Protein AF-A0AAV6HI06-F1 (afdb_monomer)

Secondary structure (DSSP, 8-state):
-HHHHHHHHHHTT-HHHHHHHHHHHHHHHHHHH-TT-HHHHHHHHHHHHHHHHTT-HHHHHHHHHHHHHHHH-

Radius of gyration: 11.61 Å; Cα contacts (8 Å, |Δi|>4): 77; chains: 1; bounding box: 25×26×33 Å

Organism: NCBI:txid278164

pLDDT: mean 85.78, std 11.03, range [45.72, 95.31]

Foldseek 3Di:
DLLVVLVVCLVVVNLVVSLVSLVVQLVVCCVPVNQLDLSNLSSLQSNLVSCVVVVNNVSSVVSNVSSVVSVVD

Solvent-accessible surface area (backbone atoms only — not comparable to full-atom values): 3846 Å² total; per-residue (Å²): 117,76,73,59,56,35,54,54,26,50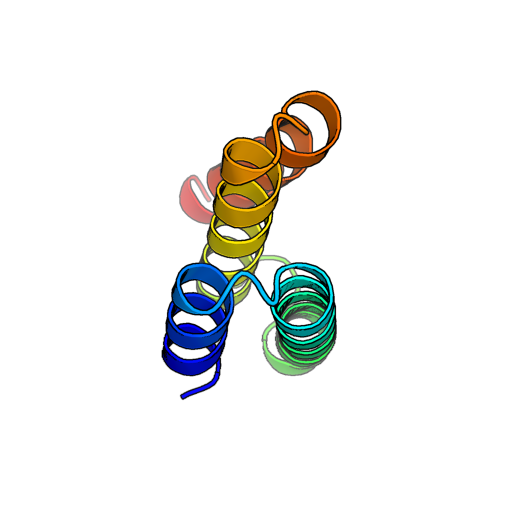,76,67,71,36,52,68,61,25,48,51,53,42,51,53,52,35,56,52,35,34,74,75,63,35,77,65,28,64,70,31,23,54,39,30,39,51,50,16,53,55,28,44,78,68,71,35,47,82,70,12,50,64,29,41,50,54,21,46,58,37,70,74,107

Sequence (73 aa):
MLNILALVYRDQNKYKEAANLLNDALAIREKTLGRDHPAVAATLNNLAVLYGKRGKYKEAEPLCKRALEIREK

InterPro domains:
  IPR002151 Kinesin light chain [PTHR45783] (1-73)
  IPR011990 Tetratricopeptide-like helical domain superfamily [G3DSA:1.25.40.10] (1-73)
  IPR011990 Tetratricopeptide-like helical domain superfamily [SSF48452] (2-71)
  IPR015792 Kinesin light chain repeat [PS01160] (24-65)
  IPR019734 Tetratricopeptide repeat [SM00028] (1-32)
  IPR019734 Tetratricopeptide repeat [SM00028] (41-73)

Structure (mmCIF, N/CA/C/O backbone):
data_AF-A0AAV6HI06-F1
#
_entry.id   AF-A0AAV6HI06-F1
#
loop_
_atom_site.group_PDB
_atom_site.id
_atom_site.type_symbol
_atom_site.label_atom_id
_atom_site.label_alt_id
_atom_site.label_comp_id
_atom_site.label_asym_id
_atom_site.label_entity_id
_atom_site.label_seq_id
_atom_site.pdbx_PDB_ins_code
_atom_site.Cartn_x
_atom_site.Cartn_y
_atom_site.Cartn_z
_atom_site.occupancy
_atom_site.B_iso_or_equiv
_atom_site.auth_seq_id
_atom_site.auth_comp_id
_atom_site.auth_asym_id
_atom_site.auth_atom_id
_atom_site.pdbx_PDB_model_num
ATOM 1 N N . MET A 1 1 ? 3.219 -15.231 -0.490 1.00 45.72 1 MET A N 1
ATOM 2 C CA . MET A 1 1 ? 3.070 -15.431 0.970 1.00 45.72 1 MET A CA 1
ATOM 3 C C . MET A 1 1 ? 2.730 -14.159 1.758 1.00 45.72 1 MET A C 1
ATOM 5 O O . MET A 1 1 ? 1.747 -14.202 2.479 1.00 45.72 1 MET A O 1
ATOM 9 N N . LEU A 1 2 ? 3.426 -13.022 1.600 1.00 53.72 2 LEU A N 1
ATOM 10 C CA . LEU A 1 2 ? 3.185 -11.798 2.409 1.00 53.72 2 LEU A CA 1
ATOM 11 C C . LEU A 1 2 ? 1.740 -11.247 2.394 1.00 53.72 2 LEU A C 1
ATOM 13 O O . LEU A 1 2 ? 1.279 -10.693 3.385 1.00 53.72 2 LEU A O 1
ATOM 17 N N . ASN A 1 3 ? 1.008 -11.439 1.292 1.00 55.38 3 ASN A N 1
ATOM 18 C CA . ASN A 1 3 ? -0.353 -10.919 1.128 1.00 55.38 3 ASN A CA 1
ATOM 19 C C . ASN A 1 3 ? -1.376 -11.573 2.088 1.00 55.38 3 ASN A C 1
ATOM 21 O O . ASN A 1 3 ? -2.278 -10.918 2.598 1.00 55.38 3 ASN A O 1
ATOM 25 N N . ILE A 1 4 ? -1.199 -12.863 2.388 1.00 59.47 4 ILE A N 1
ATOM 26 C CA . ILE A 1 4 ? -2.141 -13.629 3.219 1.00 59.47 4 ILE A CA 1
ATOM 27 C C . ILE A 1 4 ? -1.977 -13.256 4.698 1.00 59.47 4 ILE A C 1
ATOM 29 O O . ILE A 1 4 ? -2.962 -13.106 5.414 1.00 59.47 4 ILE A O 1
ATOM 33 N N . LEU A 1 5 ? -0.741 -13.019 5.147 1.00 65.94 5 LEU A N 1
ATOM 34 C CA . LEU A 1 5 ? -0.454 -12.699 6.545 1.00 65.94 5 LEU A CA 1
ATOM 35 C C . LEU A 1 5 ? -1.020 -11.329 6.963 1.00 65.94 5 LEU A C 1
ATOM 37 O O . LEU A 1 5 ? -1.549 -11.185 8.063 1.00 65.94 5 LEU A O 1
ATOM 41 N N . ALA A 1 6 ? -0.987 -10.339 6.065 1.00 66.12 6 ALA A N 1
ATOM 42 C CA . ALA A 1 6 ? -1.580 -9.025 6.316 1.00 66.12 6 ALA A CA 1
ATOM 43 C C . ALA A 1 6 ? -3.112 -9.088 6.486 1.00 66.12 6 ALA A C 1
ATOM 45 O O . ALA A 1 6 ? -3.671 -8.367 7.314 1.00 66.12 6 ALA A O 1
ATOM 46 N N . LEU A 1 7 ? -3.792 -9.979 5.751 1.00 67.88 7 LEU A N 1
ATOM 47 C CA . LEU A 1 7 ? -5.235 -10.212 5.892 1.00 67.88 7 LEU A CA 1
ATOM 48 C C . LEU A 1 7 ? -5.574 -10.905 7.218 1.00 67.88 7 LEU A C 1
ATOM 50 O O . LEU A 1 7 ? -6.543 -10.526 7.868 1.00 67.88 7 LEU A O 1
ATOM 54 N N . VAL A 1 8 ? -4.738 -11.846 7.662 1.00 73.25 8 VAL A N 1
ATOM 55 C CA . VAL A 1 8 ? -4.889 -12.500 8.971 1.00 73.25 8 VAL A CA 1
ATOM 56 C C . VAL A 1 8 ? -4.709 -11.495 10.116 1.00 73.25 8 VAL A C 1
ATOM 58 O O . VAL A 1 8 ? -5.500 -11.487 11.057 1.00 73.25 8 VAL A O 1
ATOM 61 N N . TYR A 1 9 ? -3.724 -10.593 10.036 1.00 68.94 9 TYR A N 1
ATOM 62 C CA . TYR A 1 9 ? -3.530 -9.565 11.068 1.00 68.94 9 TYR A CA 1
ATOM 63 C C . TYR A 1 9 ? -4.637 -8.511 11.104 1.00 68.94 9 TYR A C 1
ATOM 65 O O . TYR A 1 9 ? -5.000 -8.047 12.187 1.00 68.94 9 TYR A O 1
ATOM 73 N N . ARG A 1 10 ? -5.219 -8.176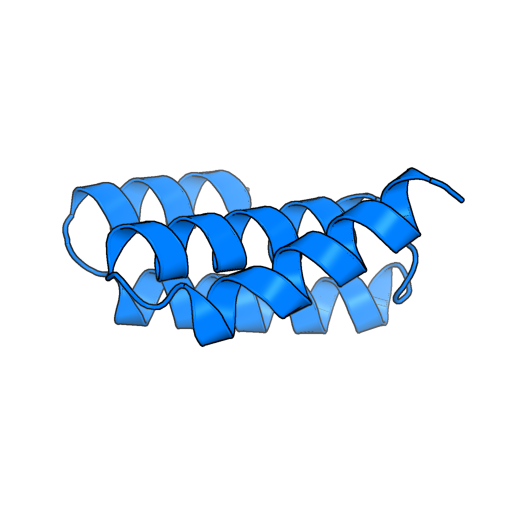 9.946 1.00 64.44 10 ARG A N 1
ATOM 74 C CA . ARG A 1 10 ? -6.419 -7.334 9.865 1.00 64.44 10 ARG A CA 1
ATOM 75 C C . ARG A 1 10 ? -7.572 -7.940 10.669 1.00 64.44 10 ARG A C 1
ATOM 77 O O . ARG A 1 10 ? -8.237 -7.215 11.400 1.00 64.44 10 ARG A O 1
ATOM 84 N N . ASP A 1 11 ? -7.776 -9.249 10.568 1.00 68.81 11 ASP A N 1
ATOM 85 C CA . ASP A 1 11 ? -8.879 -9.937 11.248 1.00 68.81 11 ASP A CA 1
ATOM 86 C C . ASP A 1 11 ? -8.600 -10.137 12.756 1.00 68.81 11 ASP A C 1
ATOM 88 O O . ASP A 1 11 ? -9.527 -10.265 13.550 1.00 68.81 11 ASP A O 1
ATOM 92 N N . GLN A 1 12 ? -7.334 -10.039 13.181 1.00 75.62 12 GLN A N 1
ATOM 93 C CA . GLN A 1 12 ? -6.914 -10.012 14.591 1.00 75.62 12 GLN A CA 1
ATOM 94 C C . GLN A 1 12 ? -6.907 -8.602 15.222 1.00 75.62 12 GLN A C 1
ATOM 96 O O . GLN A 1 12 ? -6.365 -8.433 16.313 1.00 75.62 12 GLN A O 1
ATOM 101 N N . ASN A 1 13 ? -7.447 -7.571 14.553 1.00 74.19 13 ASN A N 1
ATOM 102 C CA . ASN A 1 13 ? -7.351 -6.153 14.961 1.00 74.19 13 ASN A CA 1
ATOM 103 C C . ASN A 1 13 ? -5.907 -5.601 15.088 1.00 74.19 13 ASN A C 1
ATOM 105 O O . ASN A 1 13 ? -5.698 -4.491 15.584 1.00 74.19 13 ASN A O 1
ATOM 109 N N . LYS A 1 14 ? -4.897 -6.314 14.575 1.00 82.19 14 LYS A N 1
ATOM 110 C CA . LYS A 1 14 ? -3.477 -5.916 14.580 1.00 82.19 14 LYS A CA 1
ATOM 111 C C . LYS A 1 14 ? -3.134 -5.068 13.359 1.00 82.19 14 LYS A C 1
ATOM 113 O O . LYS A 1 14 ? -2.321 -5.423 12.504 1.00 82.19 14 LYS A O 1
ATOM 118 N N . TYR A 1 15 ? -3.822 -3.934 13.230 1.00 77.94 15 TYR A N 1
ATOM 119 C CA . TYR A 1 15 ? -3.703 -3.097 12.036 1.00 77.94 15 TYR A CA 1
ATOM 120 C C . TYR A 1 15 ? -2.340 -2.414 11.895 1.00 77.94 15 TYR A C 1
ATOM 122 O O . TYR A 1 15 ? -1.946 -2.084 10.780 1.00 77.94 15 TYR A O 1
ATOM 130 N N . LYS A 1 16 ? -1.633 -2.145 13.000 1.00 80.94 16 LYS A N 1
ATOM 131 C CA . LYS A 1 16 ? -0.305 -1.513 12.936 1.00 80.94 16 LYS A CA 1
ATOM 132 C C . LYS A 1 16 ? 0.719 -2.494 12.367 1.00 80.94 16 LYS A C 1
ATOM 134 O O . LYS A 1 16 ? 1.476 -2.142 11.473 1.00 80.94 16 LYS A O 1
ATOM 139 N N . GLU A 1 17 ? 0.676 -3.735 12.827 1.00 83.75 17 GLU A N 1
ATOM 140 C CA . GLU A 1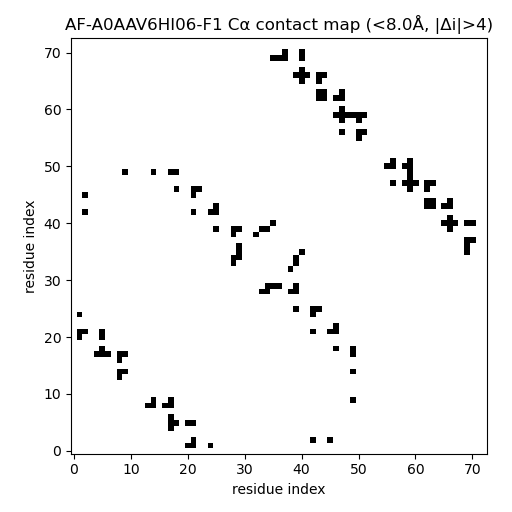 17 ? 1.535 -4.826 12.384 1.00 83.75 17 GLU A CA 1
ATOM 141 C C . GLU A 1 17 ? 1.257 -5.182 10.921 1.00 83.75 17 GLU A C 1
ATOM 143 O O . GLU A 1 17 ? 2.191 -5.313 10.131 1.00 83.75 17 GLU A O 1
ATOM 148 N N . ALA A 1 18 ? -0.022 -5.237 10.529 1.00 85.81 18 ALA A N 1
ATOM 149 C CA . ALA A 1 18 ? -0.412 -5.416 9.132 1.00 85.81 18 ALA A CA 1
ATOM 150 C C . ALA A 1 18 ? 0.124 -4.291 8.227 1.00 85.81 18 ALA A C 1
ATOM 152 O O . ALA A 1 18 ? 0.615 -4.568 7.133 1.00 85.81 18 ALA A O 1
ATOM 153 N N . ALA A 1 19 ? 0.063 -3.031 8.677 1.00 86.00 19 ALA A N 1
ATOM 154 C CA . ALA A 1 19 ? 0.561 -1.891 7.908 1.00 86.00 19 ALA A CA 1
ATOM 155 C C . ALA A 1 19 ? 2.086 -1.938 7.742 1.00 86.00 19 ALA A C 1
ATOM 157 O O . ALA A 1 19 ? 2.581 -1.722 6.639 1.00 86.00 19 ALA A O 1
ATOM 158 N N . ASN A 1 20 ? 2.821 -2.265 8.808 1.00 88.69 20 ASN A N 1
ATOM 159 C CA . ASN A 1 20 ? 4.278 -2.388 8.759 1.00 88.69 20 ASN A CA 1
ATOM 160 C C . ASN A 1 20 ? 4.710 -3.481 7.773 1.00 88.69 20 ASN A C 1
ATOM 162 O O . ASN A 1 20 ? 5.502 -3.214 6.876 1.00 88.69 20 ASN A O 1
ATOM 166 N N . LEU A 1 21 ? 4.098 -4.667 7.848 1.00 89.31 21 LEU A N 1
ATOM 167 C CA . LEU A 1 21 ? 4.400 -5.767 6.926 1.00 89.31 21 LEU A CA 1
ATOM 168 C C . LEU A 1 21 ? 4.100 -5.423 5.465 1.00 89.31 21 LEU A C 1
ATOM 170 O O . LEU A 1 21 ? 4.847 -5.816 4.570 1.00 89.31 21 LEU A O 1
ATOM 174 N N . LEU A 1 22 ? 3.004 -4.705 5.206 1.00 89.12 22 LEU A N 1
ATOM 175 C CA . LEU A 1 22 ? 2.674 -4.260 3.855 1.00 89.12 22 LEU A CA 1
ATOM 176 C C . LEU A 1 22 ? 3.650 -3.190 3.351 1.00 89.12 22 LEU A C 1
ATOM 178 O O . LEU A 1 22 ? 4.001 -3.229 2.174 1.00 89.12 22 LEU A O 1
ATOM 182 N N . ASN A 1 23 ? 4.124 -2.286 4.211 1.00 91.19 23 ASN A N 1
ATOM 183 C CA . ASN A 1 23 ? 5.145 -1.298 3.852 1.00 91.19 23 ASN A CA 1
ATOM 184 C C . ASN A 1 23 ? 6.497 -1.958 3.546 1.00 91.19 23 ASN A C 1
ATOM 186 O O . ASN A 1 23 ? 7.112 -1.637 2.529 1.00 91.19 23 ASN A O 1
ATOM 190 N N . ASP A 1 24 ? 6.921 -2.935 4.347 1.00 91.75 24 ASP A N 1
ATOM 191 C CA . ASP A 1 24 ? 8.155 -3.687 4.091 1.00 91.75 24 ASP A CA 1
ATOM 192 C C . ASP A 1 24 ? 8.052 -4.475 2.778 1.00 91.75 24 ASP A C 1
ATOM 194 O O . ASP A 1 24 ? 8.945 -4.435 1.928 1.00 91.75 24 ASP A O 1
ATOM 198 N N . ALA A 1 25 ? 6.914 -5.142 2.555 1.00 89.88 25 ALA A N 1
ATOM 199 C CA . ALA A 1 25 ? 6.642 -5.846 1.307 1.00 89.88 25 ALA A CA 1
ATOM 200 C C . ALA A 1 25 ? 6.615 -4.897 0.100 1.00 89.88 25 ALA A C 1
ATOM 202 O O . ALA A 1 25 ? 7.063 -5.279 -0.983 1.00 89.88 25 ALA A O 1
ATOM 203 N N . LEU A 1 26 ? 6.089 -3.680 0.267 1.00 92.50 26 LEU A N 1
ATOM 204 C CA . LEU A 1 26 ? 6.075 -2.653 -0.769 1.00 92.50 26 LEU A CA 1
ATOM 205 C C . LEU A 1 26 ? 7.503 -2.238 -1.122 1.00 92.50 26 LEU A C 1
ATOM 207 O O . LEU A 1 26 ? 7.865 -2.301 -2.292 1.00 92.50 26 LEU A O 1
ATOM 211 N N . ALA A 1 27 ? 8.331 -1.911 -0.128 1.00 93.38 27 ALA A N 1
ATOM 212 C CA . ALA A 1 27 ? 9.720 -1.509 -0.334 1.00 93.38 27 ALA A CA 1
ATOM 213 C C . ALA A 1 27 ? 10.543 -2.601 -1.040 1.00 93.38 27 ALA A C 1
ATOM 215 O O . ALA A 1 27 ? 11.264 -2.322 -2.000 1.00 93.38 27 ALA A O 1
ATOM 216 N N . ILE A 1 28 ? 10.391 -3.863 -0.622 1.00 92.69 28 ILE A N 1
ATOM 217 C CA . ILE A 1 28 ? 11.068 -4.999 -1.262 1.00 92.69 28 ILE A CA 1
ATOM 218 C C . ILE A 1 28 ? 10.606 -5.151 -2.715 1.00 92.69 28 ILE A C 1
ATOM 220 O O . ILE A 1 28 ? 11.437 -5.324 -3.607 1.00 92.69 28 ILE A O 1
ATOM 224 N N . ARG A 1 29 ? 9.296 -5.075 -2.980 1.00 91.50 29 ARG A N 1
ATOM 225 C CA . ARG A 1 29 ? 8.743 -5.236 -4.335 1.00 91.50 29 ARG A CA 1
ATOM 226 C C . ARG A 1 29 ? 9.124 -4.086 -5.253 1.00 91.50 29 ARG A C 1
ATOM 228 O O . ARG A 1 29 ? 9.497 -4.346 -6.388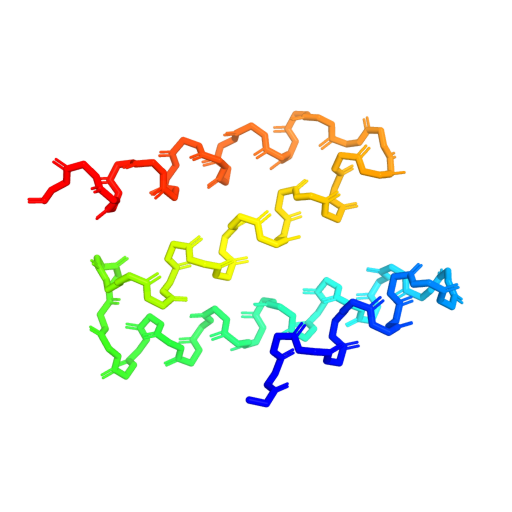 1.00 91.50 29 ARG A O 1
ATOM 235 N N . GLU A 1 30 ? 9.107 -2.850 -4.767 1.00 93.38 30 GLU A N 1
ATOM 236 C CA . GLU A 1 30 ? 9.576 -1.700 -5.543 1.00 93.38 30 GLU A CA 1
ATOM 237 C C . GLU A 1 30 ? 11.053 -1.843 -5.920 1.00 93.38 30 GLU A C 1
ATOM 239 O O . GLU A 1 30 ? 11.420 -1.548 -7.054 1.00 93.38 30 GLU A O 1
ATOM 244 N N . LYS A 1 31 ? 11.891 -2.335 -4.997 1.00 94.31 31 LYS A N 1
ATOM 245 C CA .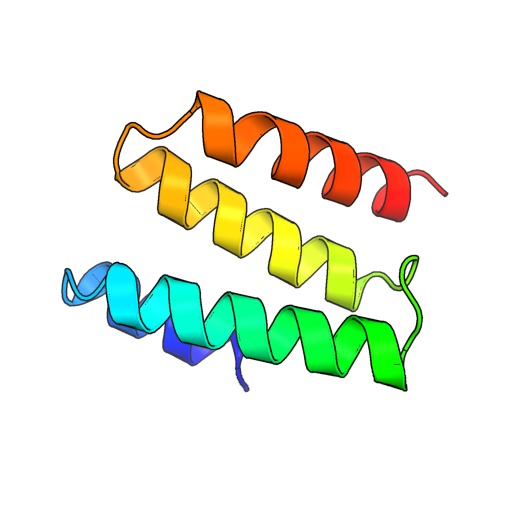 LYS A 1 31 ? 13.325 -2.526 -5.241 1.00 94.31 31 LYS A CA 1
ATOM 246 C C . LYS A 1 31 ? 13.628 -3.691 -6.187 1.00 94.31 31 LYS A C 1
ATOM 248 O O . LYS A 1 31 ? 14.571 -3.607 -6.963 1.00 94.31 31 LYS A O 1
ATOM 253 N N . THR A 1 32 ? 12.879 -4.787 -6.086 1.00 94.00 32 THR A N 1
ATOM 254 C CA . THR A 1 32 ? 13.165 -6.033 -6.825 1.00 94.00 32 THR A CA 1
ATOM 255 C C . THR A 1 32 ? 12.457 -6.120 -8.171 1.00 94.00 32 THR A C 1
ATOM 257 O O . THR A 1 32 ? 13.030 -6.646 -9.118 1.00 94.00 32 THR A O 1
ATOM 260 N N . LEU A 1 33 ? 11.224 -5.621 -8.259 1.00 92.00 33 LEU A N 1
ATOM 261 C CA . LEU A 1 33 ? 10.360 -5.752 -9.436 1.00 92.00 33 LEU A CA 1
ATOM 262 C C . LEU A 1 33 ? 10.153 -4.421 -10.168 1.00 92.00 33 LEU A C 1
ATOM 264 O O . LEU A 1 33 ? 9.653 -4.410 -11.289 1.00 92.00 33 LEU A O 1
ATOM 268 N N . GLY A 1 34 ? 10.521 -3.305 -9.539 1.00 91.56 34 GLY A N 1
ATOM 269 C CA . GLY A 1 34 ? 10.250 -1.965 -10.042 1.00 91.56 34 GLY A CA 1
ATOM 270 C C . GLY A 1 34 ? 8.902 -1.418 -9.572 1.00 91.56 34 GLY A C 1
ATOM 271 O O . GLY A 1 34 ? 8.002 -2.145 -9.146 1.00 91.56 34 GLY A O 1
ATOM 272 N N . ARG A 1 35 ? 8.770 -0.091 -9.634 1.00 90.94 35 ARG A N 1
ATOM 273 C CA . ARG A 1 35 ? 7.617 0.650 -9.096 1.00 90.94 35 ARG A CA 1
ATOM 274 C C . ARG A 1 35 ? 6.313 0.440 -9.859 1.00 90.94 35 ARG A C 1
ATOM 276 O O . ARG A 1 35 ? 5.259 0.611 -9.256 1.00 90.94 35 ARG A O 1
ATOM 283 N N . ASP A 1 36 ? 6.402 0.036 -11.121 1.00 91.75 36 ASP A N 1
ATOM 284 C CA . ASP A 1 36 ? 5.261 -0.171 -12.018 1.00 91.75 36 ASP A CA 1
ATOM 285 C C . ASP A 1 36 ? 4.860 -1.651 -12.125 1.00 91.75 36 ASP A C 1
ATOM 287 O O . ASP A 1 36 ? 4.082 -2.044 -12.986 1.00 91.75 36 ASP A O 1
ATOM 291 N N . HIS A 1 37 ? 5.395 -2.516 -11.262 1.00 92.31 37 HIS A N 1
ATOM 292 C CA . HIS A 1 37 ? 5.068 -3.933 -11.334 1.00 92.31 37 HIS A CA 1
ATOM 293 C C . HIS A 1 37 ? 3.661 -4.214 -10.763 1.00 92.31 37 HIS A C 1
ATOM 295 O O . HIS A 1 37 ? 3.337 -3.722 -9.676 1.00 92.31 37 HIS A O 1
ATOM 301 N N . PRO A 1 38 ? 2.847 -5.106 -11.363 1.00 91.00 38 PRO A N 1
ATOM 302 C CA . PRO A 1 38 ? 1.512 -5.455 -10.851 1.00 91.00 38 PRO A CA 1
ATOM 303 C C . PRO A 1 38 ? 1.492 -5.919 -9.382 1.00 91.00 38 PRO A C 1
ATOM 305 O O . PRO A 1 38 ? 0.534 -5.698 -8.640 1.00 91.00 38 PRO A O 1
ATOM 308 N N . ALA A 1 39 ? 2.582 -6.534 -8.917 1.00 90.38 39 ALA A N 1
ATOM 309 C CA . ALA A 1 39 ? 2.742 -6.923 -7.512 1.00 90.38 39 ALA A CA 1
ATOM 310 C C . ALA A 1 39 ? 2.856 -5.724 -6.545 1.00 90.38 39 ALA A C 1
ATOM 312 O O . ALA A 1 39 ? 2.469 -5.857 -5.382 1.00 90.38 39 ALA A O 1
ATOM 313 N N . VAL A 1 40 ? 3.375 -4.578 -7.001 1.00 92.38 40 VAL A N 1
ATOM 314 C CA . VAL A 1 40 ? 3.396 -3.314 -6.247 1.00 92.38 40 VAL A CA 1
ATOM 315 C C . VAL A 1 40 ? 1.977 -2.761 -6.141 1.00 92.38 40 VAL A C 1
ATOM 317 O O . VAL A 1 40 ? 1.534 -2.466 -5.032 1.00 92.38 40 VAL A O 1
ATOM 320 N N . ALA A 1 41 ? 1.220 -2.746 -7.245 1.00 93.25 41 ALA A N 1
ATOM 321 C CA . ALA A 1 41 ? -0.192 -2.352 -7.243 1.00 93.25 41 ALA A CA 1
ATOM 322 C C . ALA A 1 41 ? -1.031 -3.188 -6.267 1.00 93.25 41 ALA A C 1
ATOM 324 O O . ALA A 1 41 ? -1.814 -2.646 -5.488 1.00 93.25 41 ALA A O 1
ATOM 325 N N . ALA A 1 42 ? -0.820 -4.507 -6.248 1.00 91.56 42 ALA A N 1
ATOM 326 C CA . ALA A 1 42 ? -1.494 -5.388 -5.300 1.00 91.56 42 ALA A CA 1
ATOM 327 C C . ALA A 1 42 ? -1.185 -5.010 -3.839 1.00 91.56 42 ALA A C 1
ATOM 329 O O . ALA A 1 42 ? -2.099 -4.948 -3.019 1.00 91.56 42 ALA A O 1
ATOM 330 N N . THR A 1 43 ? 0.080 -4.717 -3.504 1.00 91.62 43 THR A N 1
ATOM 331 C CA . THR A 1 43 ? 0.454 -4.292 -2.143 1.00 91.62 43 THR A CA 1
ATOM 332 C C . THR A 1 43 ? -0.183 -2.959 -1.761 1.00 91.62 43 THR A C 1
ATOM 334 O O . THR A 1 43 ? -0.715 -2.838 -0.658 1.00 91.62 43 THR A O 1
ATOM 337 N N . LEU A 1 44 ? -0.153 -1.976 -2.667 1.00 93.62 44 LEU A N 1
ATOM 338 C CA . LEU A 1 44 ? -0.750 -0.655 -2.460 1.00 93.62 44 LEU A CA 1
ATOM 339 C C . LEU A 1 44 ? -2.256 -0.761 -2.197 1.00 93.62 44 LEU A C 1
ATOM 341 O O . LEU A 1 44 ? -2.756 -0.162 -1.247 1.00 93.62 44 LEU A O 1
ATOM 345 N N . ASN A 1 45 ? -2.957 -1.594 -2.970 1.00 92.31 45 ASN A N 1
ATOM 346 C CA . ASN A 1 45 ? -4.387 -1.825 -2.790 1.00 92.31 45 ASN A CA 1
ATOM 347 C C . ASN A 1 45 ? -4.703 -2.422 -1.406 1.00 92.31 45 ASN A C 1
ATOM 349 O O . ASN A 1 45 ? -5.631 -1.993 -0.725 1.00 92.31 45 ASN A O 1
ATOM 353 N N . ASN A 1 46 ? -3.889 -3.363 -0.925 1.00 89.75 46 ASN A N 1
ATOM 354 C CA . ASN A 1 46 ? -4.078 -3.928 0.413 1.00 89.75 46 ASN A CA 1
ATOM 355 C C . ASN A 1 46 ? -3.865 -2.902 1.531 1.00 89.75 46 ASN A C 1
ATOM 357 O O . ASN A 1 46 ? -4.599 -2.905 2.519 1.00 89.75 46 ASN A O 1
ATOM 361 N N . LEU A 1 47 ? -2.866 -2.032 1.377 1.00 91.31 47 LEU A N 1
ATOM 362 C CA . LEU A 1 47 ? -2.600 -0.927 2.299 1.00 91.31 47 LEU A CA 1
ATOM 363 C C . LEU A 1 47 ? -3.783 0.053 2.318 1.00 91.31 47 LEU A C 1
ATOM 365 O O . LEU A 1 47 ? -4.232 0.455 3.392 1.00 91.31 47 LEU A O 1
ATOM 369 N N . ALA A 1 48 ? -4.355 0.352 1.151 1.00 91.81 48 ALA A N 1
ATOM 370 C CA . ALA A 1 48 ? -5.547 1.184 1.033 1.00 91.81 48 ALA A CA 1
ATOM 371 C C . ALA A 1 48 ? -6.765 0.558 1.731 1.00 91.81 48 ALA A C 1
ATOM 373 O O . ALA A 1 48 ? -7.434 1.225 2.519 1.00 91.81 48 ALA A O 1
ATOM 374 N N . VAL A 1 49 ? -7.015 -0.739 1.523 1.00 89.19 49 VAL A N 1
ATOM 375 C CA . VAL A 1 49 ? -8.091 -1.479 2.210 1.00 89.19 49 VAL A CA 1
ATOM 376 C C . VAL A 1 49 ? -7.902 -1.446 3.727 1.00 89.19 49 VAL A C 1
ATOM 378 O O . VAL A 1 49 ? -8.865 -1.244 4.471 1.00 89.19 49 VAL A O 1
ATOM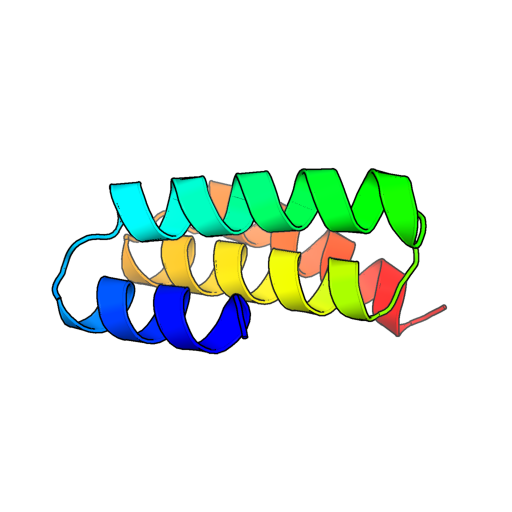 381 N N . LEU A 1 50 ? -6.667 -1.619 4.202 1.00 88.69 50 LEU A N 1
ATOM 382 C CA . LEU A 1 50 ? -6.345 -1.572 5.626 1.00 88.69 50 LEU A CA 1
ATOM 383 C C . LEU A 1 50 ? -6.637 -0.191 6.229 1.00 88.69 50 LEU A C 1
ATOM 385 O O . LEU A 1 50 ? -7.222 -0.103 7.310 1.00 88.69 50 LEU A O 1
ATOM 389 N N . TYR A 1 51 ? -6.269 0.884 5.531 1.00 89.44 51 TYR A N 1
ATOM 390 C CA . TYR A 1 51 ? -6.581 2.244 5.961 1.00 89.44 51 TYR A CA 1
ATOM 391 C C . TYR A 1 51 ? -8.081 2.549 5.894 1.00 89.44 51 TYR A C 1
ATOM 393 O O . TYR A 1 51 ? -8.623 3.102 6.852 1.00 89.44 51 TYR A O 1
ATOM 401 N N . GLY A 1 52 ? -8.781 2.100 4.850 1.00 88.31 52 GLY A N 1
ATOM 402 C CA . GLY A 1 52 ? -10.236 2.221 4.735 1.00 88.31 52 GLY A CA 1
ATOM 403 C C . GLY A 1 52 ? -10.971 1.573 5.911 1.00 88.31 52 GLY A C 1
ATOM 404 O O . GLY A 1 52 ? -11.825 2.206 6.526 1.00 88.31 52 GLY A O 1
ATOM 405 N N . LYS A 1 53 ? -10.556 0.367 6.332 1.00 85.25 53 LYS A N 1
ATOM 406 C CA . LYS A 1 53 ? -11.114 -0.298 7.528 1.00 85.25 53 LYS A CA 1
ATOM 407 C C . LYS A 1 53 ? -10.905 0.480 8.832 1.00 85.25 53 LYS A C 1
ATOM 409 O O . LYS A 1 53 ? -11.629 0.252 9.794 1.00 85.25 53 LYS A O 1
ATOM 414 N N . ARG A 1 54 ? -9.936 1.398 8.878 1.00 86.19 54 ARG A N 1
ATOM 415 C CA . ARG A 1 54 ? -9.674 2.280 10.026 1.00 86.19 54 ARG A CA 1
ATOM 416 C C . ARG A 1 54 ? -10.314 3.665 9.894 1.00 86.19 54 ARG A C 1
ATOM 418 O O . ARG A 1 54 ? -10.001 4.537 10.701 1.00 86.19 54 ARG A O 1
ATOM 425 N N . GLY A 1 55 ? -11.135 3.898 8.868 1.00 89.00 55 GLY A N 1
ATOM 426 C CA . GLY A 1 55 ? -11.700 5.217 8.561 1.00 89.00 55 GLY A CA 1
ATOM 427 C C . GLY A 1 55 ? -10.681 6.224 8.010 1.00 89.00 55 GLY A C 1
ATOM 428 O O . GLY A 1 55 ? -10.981 7.409 7.886 1.00 89.00 55 GLY A O 1
ATOM 429 N N . LYS A 1 56 ? -9.471 5.769 7.667 1.00 91.75 56 LYS A N 1
ATOM 430 C CA . LYS A 1 56 ? -8.356 6.578 7.151 1.00 91.75 56 LYS A CA 1
ATOM 431 C C . LYS A 1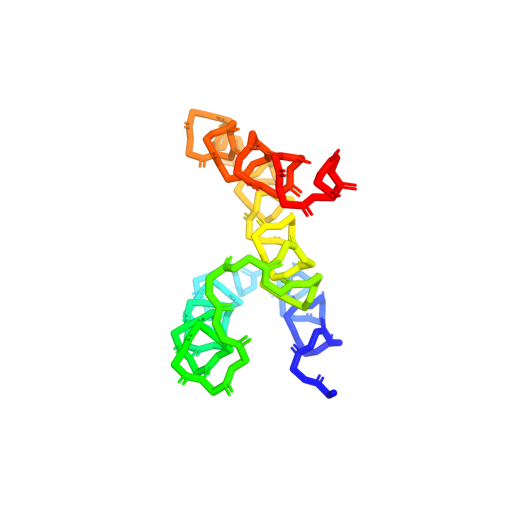 56 ? -8.434 6.710 5.631 1.00 91.75 56 LYS A C 1
ATOM 433 O O . LYS A 1 56 ? -7.542 6.294 4.895 1.00 91.75 56 LYS A O 1
ATOM 438 N N . TYR A 1 57 ? -9.553 7.236 5.143 1.00 89.94 57 TYR A N 1
ATOM 439 C CA . TYR A 1 57 ? -9.825 7.313 3.706 1.00 89.94 57 TYR A CA 1
ATOM 440 C C . TYR A 1 57 ? -8.867 8.259 2.972 1.00 89.94 57 TYR A C 1
ATOM 442 O O . TYR A 1 57 ? -8.482 7.970 1.843 1.00 89.94 57 TYR A O 1
ATOM 450 N N . LYS A 1 58 ? -8.419 9.333 3.637 1.00 93.38 58 LYS A N 1
ATOM 451 C CA . LYS A 1 58 ? -7.443 10.286 3.083 1.00 93.38 58 LYS A CA 1
ATOM 452 C C . LYS A 1 58 ? -6.089 9.632 2.810 1.00 93.38 58 LYS A C 1
ATOM 454 O O . LYS A 1 58 ? -5.428 9.979 1.841 1.00 93.38 58 LYS A O 1
ATOM 459 N N . GLU A 1 59 ? -5.683 8.679 3.646 1.00 90.38 59 GLU A N 1
ATOM 460 C CA . GLU A 1 59 ? -4.469 7.891 3.435 1.00 90.38 59 GLU A CA 1
ATOM 461 C C . GLU A 1 59 ? -4.676 6.754 2.420 1.00 90.38 59 GLU A C 1
ATOM 463 O O . GLU A 1 59 ? -3.744 6.400 1.703 1.00 90.38 59 GLU A O 1
ATOM 468 N N . ALA A 1 60 ? -5.888 6.197 2.324 1.00 92.88 60 ALA A N 1
ATOM 469 C CA . ALA A 1 60 ? -6.219 5.121 1.387 1.00 92.88 60 ALA A CA 1
ATOM 470 C C . ALA A 1 60 ? -6.324 5.591 -0.075 1.00 92.88 60 ALA A C 1
ATOM 472 O O . ALA A 1 60 ? -5.869 4.897 -0.983 1.00 92.88 60 ALA A O 1
ATOM 473 N N . GLU A 1 61 ? -6.910 6.764 -0.313 1.00 92.19 61 GLU A N 1
ATOM 474 C CA . GLU A 1 61 ? -7.15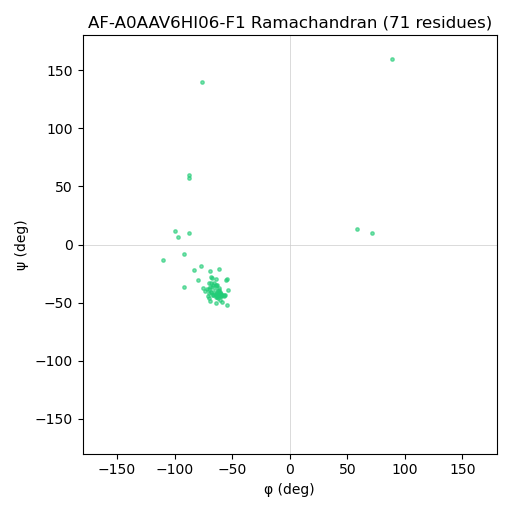6 7.302 -1.654 1.00 92.19 61 GLU A CA 1
ATOM 475 C C . GLU A 1 61 ? -5.899 7.386 -2.548 1.00 92.19 61 GLU A C 1
ATOM 477 O O . GLU A 1 61 ? -5.937 6.843 -3.658 1.00 92.19 61 GLU A O 1
ATOM 482 N N . PRO A 1 62 ? -4.768 7.989 -2.121 1.00 95.31 62 PRO A N 1
ATOM 483 C CA . PRO A 1 62 ? -3.574 8.070 -2.966 1.00 95.31 62 PRO A CA 1
ATOM 484 C C . PRO A 1 62 ? -2.972 6.692 -3.277 1.00 95.31 62 PRO A C 1
ATOM 486 O O . PRO A 1 62 ? -2.407 6.490 -4.351 1.00 95.31 62 PRO A O 1
ATOM 489 N N . LEU A 1 63 ? -3.123 5.723 -2.371 1.00 95.00 63 LEU A N 1
ATOM 490 C CA . LEU A 1 63 ? -2.650 4.355 -2.580 1.00 95.00 63 LEU A CA 1
ATOM 491 C C . LEU A 1 63 ? -3.481 3.631 -3.642 1.00 95.00 63 LEU A C 1
ATOM 493 O O . LEU A 1 63 ? -2.913 2.955 -4.498 1.00 95.00 63 LEU A O 1
ATOM 497 N N . CYS A 1 64 ? -4.806 3.808 -3.618 1.00 92.06 64 CYS A N 1
ATOM 498 C CA . CYS A 1 64 ? -5.693 3.299 -4.662 1.00 92.06 64 CYS A CA 1
ATOM 499 C C . CYS A 1 64 ? -5.384 3.927 -6.024 1.00 92.06 64 CYS A C 1
ATOM 501 O O . CYS A 1 64 ? -5.288 3.192 -7.003 1.00 92.06 64 CYS A O 1
ATOM 503 N N . LYS A 1 65 ? -5.177 5.251 -6.090 1.00 94.75 65 LYS A N 1
ATOM 504 C CA . LYS A 1 65 ? -4.828 5.945 -7.344 1.00 94.75 65 LYS A CA 1
ATOM 505 C C . LYS A 1 65 ? -3.546 5.390 -7.950 1.00 94.75 65 LYS A C 1
ATOM 507 O O . LYS A 1 65 ? -3.546 4.959 -9.095 1.00 94.75 65 LYS A O 1
ATOM 512 N N . ARG A 1 66 ? -2.489 5.276 -7.145 1.00 93.88 66 ARG A N 1
ATOM 513 C CA . ARG A 1 66 ? -1.219 4.707 -7.605 1.00 93.88 66 ARG A CA 1
ATOM 514 C C . ARG A 1 66 ? -1.355 3.243 -8.035 1.00 93.88 66 ARG A C 1
ATOM 516 O O . ARG A 1 66 ? -0.751 2.829 -9.016 1.00 93.88 66 ARG A O 1
ATOM 523 N N . ALA A 1 67 ? -2.138 2.439 -7.314 1.00 93.25 67 ALA A N 1
ATOM 524 C CA . ALA A 1 67 ? -2.396 1.055 -7.709 1.00 93.25 67 ALA A CA 1
ATOM 525 C C . ALA A 1 67 ? -3.160 0.958 -9.040 1.00 93.25 67 ALA A C 1
ATOM 527 O O . ALA A 1 67 ? -2.917 0.027 -9.807 1.00 93.25 67 ALA A O 1
ATOM 528 N N . LEU A 1 68 ? -4.075 1.895 -9.301 1.00 93.31 68 LEU A N 1
ATOM 529 C CA . LEU A 1 68 ? -4.836 1.975 -10.544 1.00 93.31 68 LEU A CA 1
ATOM 530 C C . LEU A 1 68 ? -3.936 2.375 -11.717 1.00 93.31 68 LEU A C 1
ATOM 532 O O . LEU A 1 68 ? -3.894 1.647 -12.700 1.00 93.31 68 LEU A O 1
ATOM 536 N N . GLU A 1 69 ? -3.127 3.425 -11.560 1.00 94.50 69 GLU A N 1
ATOM 537 C CA . GLU A 1 69 ? -2.158 3.877 -12.573 1.00 94.50 69 GLU A CA 1
ATOM 538 C C . GLU A 1 69 ? -1.216 2.753 -13.026 1.00 94.50 69 GLU A C 1
ATOM 540 O O . GLU A 1 69 ? -0.904 2.630 -14.205 1.00 94.50 69 GLU A O 1
ATOM 545 N N . ILE A 1 70 ? -0.777 1.901 -12.096 1.00 92.94 70 ILE A N 1
ATOM 546 C CA . ILE A 1 70 ? 0.080 0.752 -12.412 1.00 92.94 70 ILE A CA 1
ATOM 547 C C . ILE A 1 70 ? -0.683 -0.335 -13.188 1.00 92.94 70 ILE A C 1
ATOM 549 O O . ILE A 1 70 ? -0.087 -1.045 -13.989 1.00 92.94 70 ILE A O 1
ATOM 553 N N . ARG A 1 71 ? -1.982 -0.513 -12.925 1.00 87.56 71 ARG A N 1
ATOM 554 C CA . ARG A 1 71 ? -2.814 -1.533 -13.585 1.00 87.56 71 ARG A CA 1
ATOM 555 C C . ARG A 1 71 ? -3.348 -1.102 -14.949 1.00 87.56 71 ARG A C 1
ATOM 557 O O . ARG A 1 71 ? -3.769 -1.971 -15.704 1.00 87.56 71 ARG A O 1
ATOM 564 N N . GLU A 1 72 ? -3.414 0.200 -15.199 1.00 88.38 72 GLU A N 1
ATOM 565 C CA . GLU A 1 72 ? -3.911 0.790 -16.446 1.00 88.38 72 GLU A CA 1
ATOM 566 C C . GLU A 1 72 ? -2.801 1.046 -17.480 1.00 88.38 72 GLU A C 1
ATOM 568 O O . GLU A 1 72 ? -3.112 1.371 -18.625 1.00 88.38 72 GLU A O 1
ATOM 573 N N . LYS A 1 73 ? -1.529 0.883 -17.093 1.00 79.19 73 LYS A N 1
ATOM 574 C CA . LYS A 1 73 ? -0.388 0.790 -18.016 1.00 79.19 73 LYS A CA 1
ATOM 575 C C . LYS A 1 73 ? -0.313 -0.586 -18.671 1.00 79.19 73 LYS A C 1
ATOM 577 O O . LYS A 1 73 ? 0.046 -0.617 -19.867 1.00 79.19 73 LYS A O 1
#

Mean predicted aligned error: 4.79 Å

Nearest PDB structures (foldseek):
  3edt-assembly1_B  TM=9.164E-01  e=1.503E-07  Homo sapiens
  6ejn-assembly1_A  TM=9.689E-01  e=6.156E-07  Mus musculus
  6ejn-assembly1_B  TM=9.692E-01  e=7.244E-07  Mus musculus
  7ai4-assembly1_A  TM=9.649E-01  e=1.389E-06  Homo sapiens
  4y6c-assembly1_A-2  TM=8.805E-01  e=3.237E-03  Po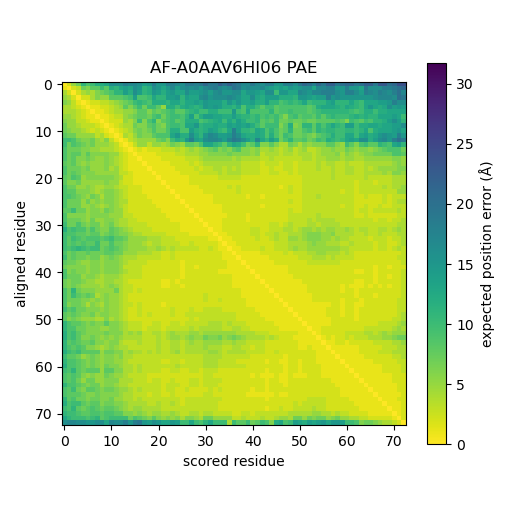dospora anserina